Protein AF-J2VIJ3-F1 (afdb_monomer_lite)

pLDDT: mean 86.77, std 16.5, range [41.0, 98.06]

Sequence (72 aa):
MKHKSAMWQTYQYQGHEVVIIQQWQDPFGKSMVRIAANLDGGLIADGMLEEKFLSEAIFLGQMTLEIVEGAN

Foldseek 3Di:
DDQPDDFQWWWQAPNFIKGFHDWDADPVRFIKTKIWGQDPNDIDIDIDGSVVRVVGIGGPGGDPPPVPPDDD

Structure (mmCIF, N/CA/C/O backbone):
data_AF-J2VIJ3-F1
#
_entry.id   AF-J2VIJ3-F1
#
loop_
_atom_site.group_PDB
_atom_site.id
_atom_site.type_symbol
_atom_site.label_atom_id
_atom_site.label_alt_id
_atom_site.label_comp_id
_atom_site.label_asym_id
_atom_site.label_entity_id
_atom_site.label_seq_id
_atom_site.pdbx_PDB_ins_code
_atom_site.Cartn_x
_atom_site.Cartn_y
_atom_site.Cartn_z
_atom_site.occupancy
_atom_site.B_iso_or_equiv
_atom_site.auth_seq_id
_atom_site.auth_comp_id
_atom_site.auth_asym_id
_atom_site.auth_atom_id
_atom_site.pdbx_PDB_model_num
ATOM 1 N N . MET A 1 1 ? -6.331 -3.666 16.437 1.00 60.56 1 MET A N 1
ATOM 2 C CA . MET A 1 1 ? -6.352 -4.816 15.497 1.00 60.56 1 MET A CA 1
ATOM 3 C C . MET A 1 1 ? -4.963 -4.987 14.894 1.00 60.56 1 MET A C 1
ATOM 5 O O . MET A 1 1 ? -4.209 -4.024 14.886 1.00 60.56 1 MET A O 1
ATOM 9 N N . LYS A 1 2 ? -4.596 -6.194 14.446 1.00 81.75 2 LYS A N 1
ATOM 10 C CA . LYS A 1 2 ? -3.327 -6.442 13.738 1.00 81.75 2 LYS A CA 1
ATOM 11 C C . LYS A 1 2 ? -3.498 -6.060 12.261 1.00 81.75 2 LYS A C 1
ATOM 13 O O . LYS A 1 2 ? -4.558 -6.339 11.704 1.00 81.75 2 LYS A O 1
ATOM 18 N N . HIS A 1 3 ? -2.489 -5.434 11.657 1.00 84.50 3 HIS A N 1
ATOM 19 C CA . HIS A 1 3 ? -2.441 -5.208 10.209 1.00 84.50 3 HIS A CA 1
ATOM 20 C C . HIS A 1 3 ? -2.583 -6.537 9.450 1.00 84.50 3 HIS A C 1
ATOM 22 O O . HIS A 1 3 ? -2.079 -7.569 9.907 1.00 84.50 3 HIS A O 1
ATOM 28 N N . LYS A 1 4 ? -3.300 -6.516 8.321 1.00 90.81 4 LYS A N 1
ATOM 29 C CA . LYS A 1 4 ? -3.434 -7.672 7.410 1.00 90.81 4 LYS A CA 1
ATOM 30 C C . LYS A 1 4 ? -2.271 -7.757 6.421 1.00 90.81 4 LYS A C 1
ATOM 32 O O . LYS A 1 4 ? -1.997 -8.830 5.893 1.00 90.81 4 LYS A O 1
ATOM 37 N N . SER A 1 5 ? -1.606 -6.633 6.193 1.00 91.88 5 SER A N 1
ATOM 38 C CA . SER A 1 5 ? -0.392 -6.515 5.396 1.00 91.88 5 SER A CA 1
ATOM 39 C C . SER A 1 5 ? 0.853 -6.442 6.286 1.00 91.88 5 SER A C 1
ATOM 41 O O . SER A 1 5 ? 0.758 -6.291 7.508 1.00 91.88 5 SER A O 1
ATOM 43 N N . ALA A 1 6 ? 2.033 -6.510 5.680 1.00 93.19 6 ALA A N 1
ATOM 44 C CA . ALA A 1 6 ? 3.315 -6.303 6.343 1.00 93.19 6 ALA A CA 1
ATOM 45 C C . ALA A 1 6 ? 4.149 -5.245 5.611 1.00 93.19 6 ALA A C 1
ATOM 47 O O . ALA A 1 6 ? 4.037 -5.062 4.398 1.00 93.19 6 ALA A O 1
ATOM 48 N N . MET A 1 7 ? 5.012 -4.568 6.367 1.00 94.81 7 MET A N 1
ATOM 49 C CA . MET A 1 7 ? 6.041 -3.684 5.823 1.00 94.81 7 MET A CA 1
ATOM 50 C C . MET A 1 7 ? 6.867 -4.406 4.755 1.00 94.81 7 MET A C 1
ATOM 52 O O . MET A 1 7 ? 7.153 -5.597 4.885 1.00 94.81 7 MET A O 1
ATOM 56 N N . TRP A 1 8 ? 7.258 -3.668 3.719 1.00 93.69 8 TRP A N 1
A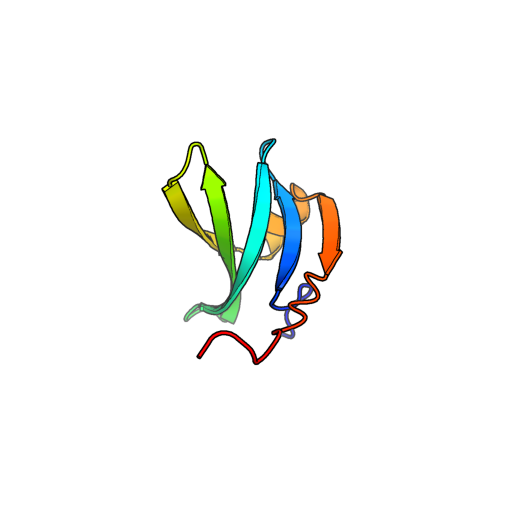TOM 57 C CA . TRP A 1 8 ? 8.059 -4.139 2.586 1.00 93.69 8 TRP A CA 1
ATOM 58 C C . TRP A 1 8 ? 7.382 -5.183 1.694 1.00 93.69 8 TRP A C 1
ATOM 60 O O . TRP A 1 8 ? 8.011 -5.707 0.779 1.00 93.69 8 TRP A O 1
ATOM 70 N N . GLN A 1 9 ? 6.098 -5.476 1.898 1.00 95.31 9 GLN A N 1
ATOM 71 C CA . GLN A 1 9 ? 5.326 -6.216 0.906 1.00 95.31 9 GLN A CA 1
ATOM 72 C C . GLN A 1 9 ? 5.079 -5.357 -0.334 1.00 95.31 9 GLN A C 1
ATOM 74 O O . GLN A 1 9 ? 4.772 -4.165 -0.219 1.00 95.31 9 GLN A O 1
ATOM 79 N N . THR A 1 10 ? 5.203 -5.983 -1.500 1.00 95.00 10 THR A N 1
ATOM 80 C CA . THR A 1 10 ? 4.978 -5.372 -2.806 1.00 95.00 10 THR A CA 1
ATOM 81 C C . THR A 1 10 ? 3.629 -5.787 -3.370 1.00 95.00 10 THR A C 1
ATOM 83 O O . THR A 1 10 ? 3.164 -6.921 -3.205 1.00 95.00 10 THR A O 1
ATOM 86 N N . TYR A 1 11 ? 2.980 -4.839 -4.033 1.00 96.06 11 TYR A N 1
ATOM 87 C CA . TYR A 1 11 ? 1.650 -4.994 -4.595 1.00 96.06 11 TYR A CA 1
ATOM 88 C C . TYR A 1 11 ? 1.554 -4.298 -5.948 1.00 96.06 11 TYR A C 1
ATOM 90 O O . TYR A 1 11 ? 2.204 -3.283 -6.178 1.00 96.06 11 TYR A O 1
ATOM 98 N N . GLN A 1 12 ? 0.670 -4.790 -6.809 1.00 95.81 12 GLN A N 1
ATOM 99 C CA . GLN A 1 12 ? 0.163 -4.032 -7.941 1.00 95.81 12 GLN A CA 1
ATOM 100 C C . GLN A 1 12 ? -1.032 -3.206 -7.460 1.00 95.81 12 GLN A C 1
ATOM 102 O O . GLN A 1 12 ? -2.018 -3.772 -6.990 1.00 95.81 12 GLN A O 1
ATOM 107 N N . TYR A 1 13 ? -0.974 -1.885 -7.596 1.00 94.81 13 TYR A N 1
ATOM 108 C CA . TYR A 1 13 ? -2.062 -0.977 -7.237 1.00 94.81 13 TYR A CA 1
ATOM 109 C C . TYR A 1 13 ? -2.187 0.121 -8.296 1.00 94.81 13 TYR A C 1
ATOM 111 O O . TYR A 1 13 ? -1.197 0.747 -8.665 1.00 94.81 13 TYR A O 1
ATOM 119 N N . GLN A 1 14 ? -3.395 0.317 -8.835 1.00 92.56 14 GLN A N 1
ATOM 120 C CA . GLN A 1 14 ? -3.683 1.292 -9.904 1.00 92.56 14 GLN A CA 1
ATOM 121 C C . GLN A 1 14 ? -2.735 1.218 -11.120 1.00 92.56 14 GLN A C 1
ATOM 123 O O . GLN A 1 14 ? -2.394 2.230 -11.718 1.00 92.56 14 GLN A O 1
ATOM 128 N N . GLY A 1 15 ? -2.292 0.014 -11.498 1.00 90.62 15 GLY A N 1
ATOM 129 C CA . GLY A 1 15 ? -1.377 -0.171 -12.633 1.00 90.62 15 GLY A CA 1
ATOM 130 C C . GLY A 1 15 ? 0.102 0.083 -12.321 1.00 90.62 15 GLY A C 1
ATOM 131 O O . GLY A 1 15 ? 0.932 -0.051 -13.215 1.00 90.62 15 GLY A O 1
ATOM 132 N N . HIS A 1 16 ? 0.457 0.332 -11.056 1.00 91.69 16 HIS A N 1
ATOM 133 C CA . HIS A 1 16 ? 1.840 0.530 -10.612 1.00 91.69 16 HIS A CA 1
ATOM 134 C C . HIS A 1 16 ? 2.269 -0.496 -9.559 1.00 91.69 16 HIS A C 1
ATOM 136 O O . HIS A 1 16 ? 1.445 -0.961 -8.770 1.00 91.69 16 HIS A O 1
ATOM 142 N N . GLU A 1 17 ? 3.554 -0.855 -9.554 1.00 93.88 17 GLU A N 1
ATOM 143 C CA . GLU A 1 17 ? 4.151 -1.624 -8.462 1.00 93.88 17 GLU A CA 1
ATOM 144 C C . GLU A 1 17 ? 4.434 -0.682 -7.290 1.00 93.88 17 GLU A C 1
ATOM 146 O O . GLU A 1 17 ? 5.080 0.358 -7.444 1.00 93.88 17 GLU A O 1
ATOM 151 N N . VAL A 1 18 ? 3.913 -1.038 -6.121 1.00 95.06 18 VAL A N 1
ATOM 152 C CA . VAL A 1 18 ? 4.020 -0.246 -4.900 1.00 95.06 18 VAL A CA 1
ATOM 153 C C . VAL A 1 18 ? 4.516 -1.108 -3.751 1.00 95.06 18 VAL A C 1
ATOM 155 O O . VAL A 1 18 ? 4.221 -2.300 -3.680 1.00 95.06 18 VAL A O 1
ATOM 158 N N . VAL A 1 19 ? 5.226 -0.497 -2.810 1.00 95.44 19 VAL A N 1
ATOM 159 C CA . VAL A 1 19 ? 5.716 -1.148 -1.590 1.00 95.44 19 VAL A CA 1
ATOM 160 C C . VAL A 1 19 ? 5.124 -0.480 -0.357 1.00 95.44 19 VAL A C 1
ATOM 162 O O . VAL A 1 19 ? 5.048 0.747 -0.286 1.00 95.44 19 VAL A O 1
ATOM 165 N N . ILE A 1 20 ? 4.709 -1.269 0.635 1.00 95.56 20 ILE A N 1
ATOM 166 C CA . ILE A 1 20 ? 4.282 -0.733 1.934 1.00 95.56 20 ILE A CA 1
ATOM 167 C C . ILE A 1 20 ? 5.515 -0.27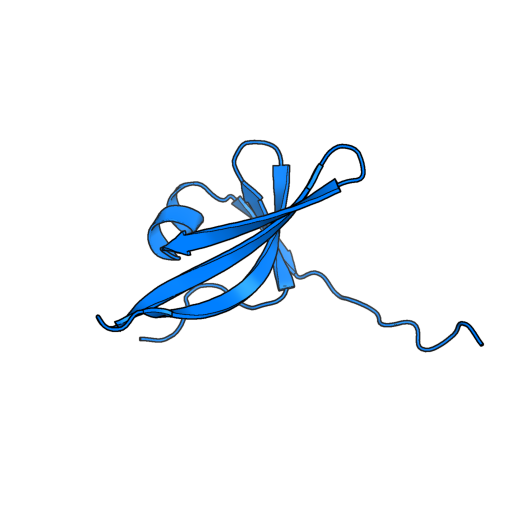1 2.713 1.00 95.56 20 ILE A C 1
ATOM 169 O O . ILE A 1 20 ? 6.339 -1.086 3.123 1.00 95.56 20 ILE A O 1
ATOM 173 N N . ILE A 1 21 ? 5.616 1.033 2.961 1.00 95.06 21 ILE A N 1
ATOM 174 C CA . ILE A 1 21 ? 6.749 1.667 3.658 1.00 95.06 21 ILE A CA 1
ATOM 175 C C . ILE A 1 21 ? 6.403 2.166 5.060 1.00 95.06 21 ILE A C 1
ATOM 177 O O . ILE A 1 21 ? 7.287 2.601 5.793 1.00 95.06 21 ILE A O 1
ATOM 181 N N . GLN A 1 22 ? 5.125 2.154 5.440 1.00 96.06 22 GLN A N 1
ATOM 182 C CA . GLN A 1 22 ? 4.694 2.500 6.791 1.00 96.06 22 GLN A CA 1
ATOM 183 C C . GLN A 1 22 ? 3.345 1.858 7.108 1.00 96.06 22 GLN A C 1
ATOM 185 O O . GLN A 1 22 ? 2.490 1.725 6.233 1.00 96.06 22 GLN A O 1
ATOM 190 N N . GLN A 1 23 ? 3.135 1.534 8.380 1.00 97.06 23 GLN A N 1
ATOM 191 C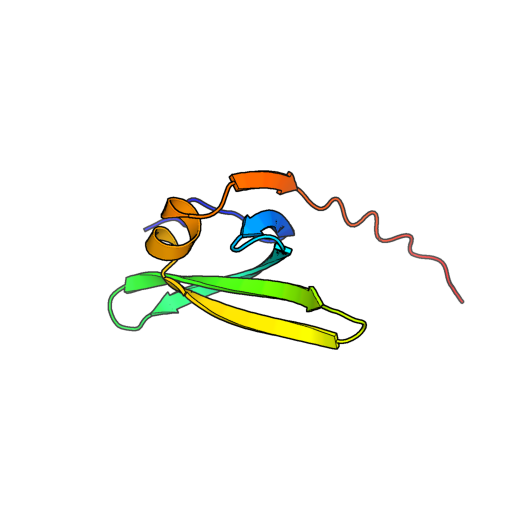 CA . GLN A 1 23 ? 1.866 1.066 8.930 1.00 97.06 23 GLN A CA 1
ATOM 192 C C . GLN A 1 23 ? 1.596 1.797 10.248 1.00 97.06 23 GLN A C 1
ATOM 194 O O . GLN A 1 23 ? 2.519 2.007 11.037 1.00 97.06 23 GLN A O 1
ATOM 199 N N . TRP A 1 24 ? 0.357 2.225 10.480 1.00 96.69 24 TRP A N 1
ATOM 200 C CA . TRP A 1 24 ? -0.055 2.840 11.746 1.00 96.69 24 TRP A CA 1
ATOM 201 C C . TRP A 1 24 ? -1.556 2.661 11.988 1.00 96.69 24 TRP A C 1
ATOM 203 O O . TRP A 1 24 ? -2.292 2.216 11.109 1.00 96.69 24 TRP A O 1
ATOM 213 N N . GLN A 1 25 ? -2.014 3.023 13.187 1.00 96.38 25 GLN A N 1
ATOM 214 C CA . GLN A 1 25 ? -3.437 3.185 13.481 1.00 96.38 25 GLN A CA 1
ATOM 215 C C . GLN A 1 25 ? -3.774 4.670 13.559 1.00 96.38 25 GLN A C 1
ATOM 217 O O . GLN A 1 25 ? -3.034 5.444 14.169 1.00 96.38 25 GLN A O 1
ATOM 222 N N . ASP A 1 26 ? -4.878 5.072 12.936 1.00 94.56 26 ASP A N 1
ATOM 223 C CA . ASP A 1 26 ? -5.421 6.416 13.121 1.00 94.56 26 ASP A CA 1
ATOM 224 C C . ASP A 1 26 ? -5.982 6.602 14.557 1.00 94.56 26 ASP A C 1
ATOM 226 O O . ASP A 1 26 ? -6.100 5.629 15.311 1.00 94.56 26 ASP A O 1
ATOM 230 N N . PRO A 1 27 ? -6.357 7.830 14.971 1.00 95.81 27 PRO A N 1
ATOM 231 C CA . PRO A 1 27 ? -6.928 8.081 16.300 1.00 95.81 27 PRO A CA 1
ATOM 232 C C . PRO A 1 27 ? -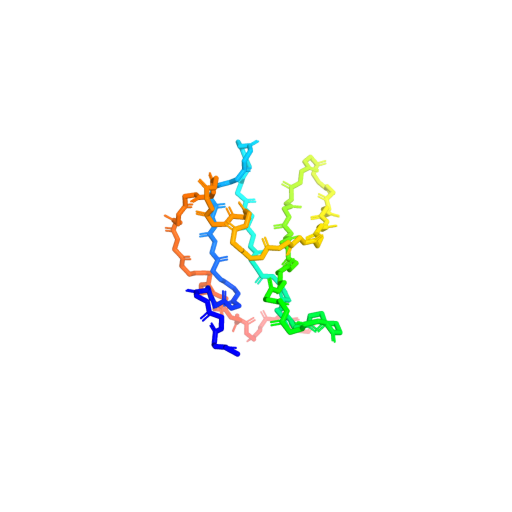8.231 7.325 16.608 1.00 95.81 27 PRO A C 1
ATOM 234 O O . PRO A 1 27 ? -8.641 7.261 17.764 1.00 95.81 27 PRO A O 1
ATOM 237 N N . PHE A 1 28 ? -8.888 6.760 15.594 1.00 94.31 28 PHE A N 1
ATOM 238 C CA . PHE A 1 28 ? -10.115 5.976 15.716 1.00 94.31 28 PHE A CA 1
ATOM 239 C C . PHE A 1 28 ? -9.846 4.462 15.684 1.00 94.31 28 PHE A C 1
ATOM 241 O O . PHE A 1 28 ? -10.787 3.667 15.691 1.00 94.31 28 PHE A O 1
ATOM 248 N N . GLY A 1 29 ? -8.573 4.049 15.663 1.00 93.56 29 GLY A N 1
ATOM 249 C CA . GLY A 1 29 ? -8.146 2.652 15.665 1.00 93.56 29 GLY A CA 1
ATOM 250 C C . GLY A 1 29 ? -8.195 1.964 14.299 1.00 93.56 29 GLY A C 1
ATOM 251 O O . GLY A 1 29 ? -8.083 0.736 14.243 1.00 93.56 29 GLY A O 1
ATOM 252 N N . LYS A 1 30 ? -8.362 2.706 13.196 1.00 95.19 30 LYS A N 1
ATOM 253 C CA . LYS A 1 30 ? -8.351 2.134 11.843 1.00 95.19 30 LYS A CA 1
ATOM 254 C C . LYS A 1 30 ? -6.922 1.891 11.375 1.00 95.19 30 LYS A C 1
ATOM 256 O O . LYS A 1 30 ? -6.065 2.764 11.497 1.00 95.19 30 LYS A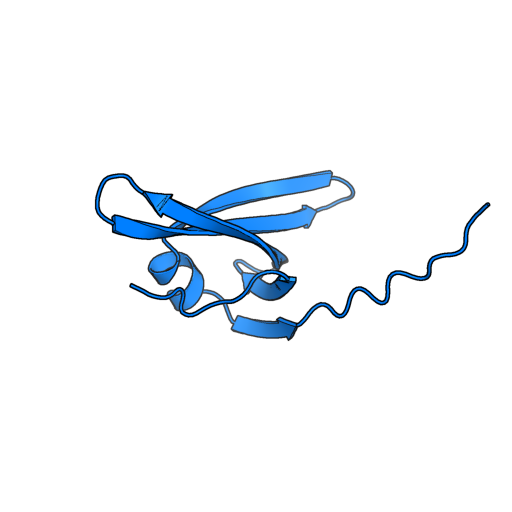 O 1
ATOM 261 N N . SER A 1 31 ? -6.685 0.714 10.798 1.00 97.31 31 SER A N 1
ATOM 262 C CA . SER A 1 31 ? -5.405 0.365 10.183 1.00 97.31 31 SER A CA 1
ATOM 263 C C . SER A 1 31 ? -5.156 1.206 8.933 1.00 97.31 31 SER A C 1
ATOM 265 O O . SER A 1 31 ? -5.959 1.206 7.998 1.00 97.31 31 SER A O 1
ATOM 267 N N . MET A 1 32 ? -4.012 1.874 8.903 1.00 98.06 32 MET A N 1
ATOM 268 C CA . MET A 1 32 ? -3.539 2.697 7.799 1.00 98.06 32 MET A CA 1
ATOM 269 C C . MET A 1 32 ? -2.222 2.148 7.252 1.00 98.06 32 MET A C 1
ATOM 271 O O . MET A 1 32 ? -1.416 1.578 7.995 1.00 98.06 32 MET A O 1
ATOM 275 N N . VAL A 1 33 ? -1.992 2.352 5.959 1.00 97.69 33 VAL A N 1
ATOM 276 C CA . VAL A 1 33 ? -0.740 2.028 5.269 1.00 97.69 33 VAL A CA 1
ATOM 277 C C . VAL A 1 33 ? -0.242 3.245 4.504 1.00 97.69 33 VAL A C 1
ATOM 279 O O . VAL A 1 33 ? -1.039 4.045 4.012 1.00 97.69 33 VAL A O 1
ATOM 282 N N . ARG A 1 34 ? 1.079 3.378 4.382 1.00 97.69 34 ARG A N 1
ATOM 283 C CA . ARG A 1 34 ? 1.714 4.275 3.416 1.00 97.69 34 ARG A CA 1
ATOM 284 C C . ARG A 1 34 ? 2.418 3.414 2.394 1.00 97.69 34 ARG A C 1
ATOM 286 O O . ARG A 1 34 ? 3.264 2.598 2.762 1.00 97.69 34 ARG A O 1
ATOM 293 N N . ILE A 1 35 ? 2.061 3.609 1.137 1.00 95.88 35 ILE A N 1
ATOM 294 C CA . ILE A 1 35 ? 2.679 2.933 0.004 1.00 95.88 35 ILE A CA 1
ATOM 295 C C . ILE A 1 35 ? 3.592 3.904 -0.726 1.00 95.88 35 ILE A C 1
ATOM 297 O O . ILE A 1 35 ? 3.336 5.107 -0.718 1.00 95.88 35 ILE A O 1
ATOM 301 N N . ALA A 1 36 ? 4.643 3.386 -1.344 1.00 95.00 36 ALA A N 1
ATOM 302 C CA . ALA A 1 36 ? 5.502 4.152 -2.229 1.00 95.00 36 ALA A CA 1
ATOM 303 C C . ALA A 1 36 ? 5.659 3.450 -3.577 1.00 95.00 36 ALA A C 1
ATOM 305 O O . ALA A 1 36 ? 5.699 2.223 -3.634 1.00 95.00 36 ALA A O 1
ATOM 306 N N . ALA A 1 37 ? 5.759 4.242 -4.639 1.00 92.31 37 ALA A N 1
ATOM 307 C CA . ALA A 1 37 ? 5.977 3.795 -6.007 1.00 92.31 37 ALA A CA 1
ATOM 308 C C . ALA A 1 37 ? 7.063 4.659 -6.654 1.00 92.31 37 ALA A C 1
ATOM 310 O O . ALA A 1 37 ? 7.152 5.857 -6.370 1.00 92.31 37 ALA A O 1
ATOM 311 N N . ASN A 1 38 ? 7.868 4.069 -7.535 1.00 88.12 38 ASN A N 1
ATOM 312 C CA . ASN A 1 38 ? 8.764 4.829 -8.402 1.00 88.12 38 ASN A CA 1
ATOM 313 C C . ASN A 1 38 ? 8.059 5.066 -9.740 1.00 88.12 38 ASN A C 1
ATOM 315 O O . ASN A 1 38 ? 7.806 4.118 -10.482 1.00 88.12 38 ASN A O 1
ATOM 319 N N . LEU A 1 39 ? 7.712 6.320 -10.015 1.00 85.00 39 LEU A N 1
ATOM 320 C CA . LEU A 1 39 ? 6.997 6.741 -11.213 1.00 85.00 39 LEU A CA 1
ATOM 321 C C . LEU A 1 39 ? 7.867 7.732 -11.975 1.00 85.00 39 LEU A C 1
ATOM 323 O O . LEU A 1 39 ? 8.167 8.809 -11.466 1.00 85.00 39 LEU A O 1
ATOM 327 N N . ASP A 1 40 ? 8.302 7.341 -13.173 1.00 80.81 40 ASP A N 1
ATOM 328 C CA . ASP A 1 40 ? 9.094 8.174 -14.087 1.00 80.81 40 ASP A CA 1
ATOM 329 C C . ASP A 1 40 ? 10.327 8.839 -13.433 1.00 80.81 40 ASP A C 1
ATOM 331 O O . ASP A 1 40 ? 10.695 9.970 -13.745 1.00 80.81 40 ASP A O 1
ATOM 335 N N . GLY A 1 41 ? 10.981 8.130 -12.502 1.00 79.38 41 GLY A N 1
ATOM 336 C CA . GLY A 1 41 ? 12.160 8.615 -11.774 1.00 79.38 41 GLY A CA 1
ATOM 337 C C . GLY A 1 41 ? 11.850 9.448 -10.524 1.00 79.38 41 GLY A C 1
ATOM 338 O O . GLY A 1 41 ? 12.776 9.922 -9.866 1.00 79.38 41 GLY A O 1
ATOM 339 N N . GLY A 1 42 ? 10.573 9.613 -10.172 1.00 78.38 42 GLY A N 1
ATOM 340 C CA . GLY A 1 42 ? 10.111 10.237 -8.936 1.00 78.38 42 GLY A CA 1
ATOM 341 C C . GLY A 1 42 ? 9.559 9.216 -7.941 1.00 78.38 42 GLY A C 1
ATOM 342 O O . GLY A 1 42 ? 8.747 8.361 -8.289 1.00 78.38 42 GLY A O 1
ATOM 343 N N . LEU A 1 43 ? 9.962 9.326 -6.673 1.00 85.56 43 LEU A N 1
ATOM 344 C CA . LEU A 1 43 ? 9.345 8.562 -5.589 1.00 85.56 43 LEU A CA 1
ATOM 345 C C . LEU A 1 43 ? 8.055 9.262 -5.150 1.00 85.56 43 LEU A C 1
ATOM 347 O O . LEU A 1 43 ? 8.104 10.362 -4.598 1.00 85.56 43 LEU A O 1
ATOM 351 N N . ILE A 1 44 ? 6.912 8.614 -5.361 1.00 89.69 44 ILE A N 1
ATOM 352 C CA . ILE A 1 44 ? 5.617 9.082 -4.859 1.00 89.69 44 ILE A CA 1
ATOM 353 C C . ILE A 1 44 ? 5.214 8.198 -3.684 1.00 89.69 44 ILE A C 1
ATOM 355 O O . ILE A 1 44 ? 5.355 6.979 -3.755 1.00 89.69 44 ILE A O 1
ATOM 359 N N . ALA A 1 45 ? 4.720 8.804 -2.604 1.00 92.38 45 ALA A N 1
ATOM 360 C CA . ALA A 1 45 ? 4.204 8.080 -1.452 1.00 92.38 45 ALA A CA 1
ATOM 361 C C . ALA A 1 45 ? 2.840 8.623 -1.026 1.00 92.38 45 ALA A C 1
ATOM 363 O O . ALA A 1 45 ? 2.668 9.836 -0.911 1.00 92.38 45 ALA A O 1
ATOM 364 N N . ASP A 1 46 ? 1.899 7.724 -0.744 1.00 94.94 46 ASP A N 1
ATOM 365 C CA . ASP A 1 46 ? 0.545 8.080 -0.318 1.00 94.94 46 ASP A CA 1
ATOM 366 C C . ASP A 1 46 ? 0.077 7.223 0.862 1.00 94.94 46 ASP A C 1
ATOM 368 O O . ASP A 1 46 ? 0.461 6.059 0.998 1.00 94.94 46 ASP A O 1
ATOM 372 N N . GLY A 1 47 ? -0.714 7.830 1.749 1.00 96.75 47 GLY A N 1
ATOM 373 C CA . GLY A 1 47 ? -1.238 7.219 2.967 1.00 96.75 47 GLY A CA 1
ATOM 374 C C . GLY A 1 47 ? -2.743 6.989 2.887 1.00 96.75 47 GLY A C 1
ATOM 375 O O . GLY A 1 47 ? -3.504 7.927 2.674 1.00 96.75 47 GLY A O 1
ATOM 376 N N . MET A 1 48 ? -3.195 5.760 3.127 1.00 97.31 48 MET A N 1
ATOM 377 C CA . MET A 1 48 ? -4.612 5.403 3.025 1.00 97.31 48 MET A CA 1
ATOM 378 C C . MET A 1 48 ? -5.017 4.288 3.991 1.00 97.31 48 MET A C 1
ATOM 380 O O . MET A 1 48 ? -4.178 3.667 4.643 1.00 97.31 48 MET A O 1
ATOM 384 N N . LEU A 1 49 ? -6.325 4.037 4.087 1.00 97.31 49 LEU A N 1
ATOM 385 C CA . LEU A 1 49 ? -6.864 2.913 4.851 1.00 97.31 49 LEU A CA 1
ATOM 386 C C . LEU A 1 49 ? -6.342 1.595 4.279 1.00 97.31 49 LEU A C 1
ATOM 388 O O . LEU A 1 49 ? -6.458 1.354 3.078 1.00 97.31 49 LEU A O 1
ATOM 392 N N . GLU A 1 50 ? -5.839 0.727 5.155 1.00 97.12 50 GLU A N 1
ATOM 393 C CA . GLU A 1 50 ? -5.323 -0.591 4.775 1.00 97.12 50 GLU A CA 1
ATOM 394 C C . GLU A 1 50 ? -6.384 -1.402 4.027 1.00 97.12 50 GLU A C 1
ATOM 396 O O . GLU A 1 50 ? -6.101 -2.013 3.005 1.00 97.12 50 GLU A O 1
ATOM 401 N N . GLU A 1 51 ? -7.623 -1.384 4.511 1.00 96.50 51 GLU A N 1
ATOM 402 C CA . GLU A 1 51 ? -8.715 -2.137 3.898 1.00 96.50 51 GLU A CA 1
ATOM 403 C C . GLU A 1 51 ? -9.059 -1.633 2.495 1.00 96.50 51 GLU A C 1
ATOM 405 O O . GLU A 1 51 ? -9.274 -2.441 1.595 1.00 96.50 51 GLU A O 1
ATOM 410 N N . LYS A 1 52 ? -9.048 -0.307 2.293 1.00 96.25 52 LYS A N 1
ATOM 411 C CA . LYS A 1 52 ? -9.256 0.285 0.968 1.00 96.25 52 LYS A CA 1
ATOM 412 C C . LYS A 1 52 ? -8.152 -0.172 0.019 1.00 96.25 52 LYS A C 1
ATOM 414 O O . LYS A 1 52 ? -8.453 -0.714 -1.038 1.00 96.25 52 LYS A O 1
ATOM 419 N N . PHE A 1 53 ? -6.897 -0.023 0.436 1.00 96.75 53 PHE A N 1
ATOM 420 C CA . PHE A 1 53 ? -5.747 -0.471 -0.341 1.00 96.75 53 PHE A CA 1
ATOM 421 C C . PHE A 1 53 ? -5.859 -1.955 -0.723 1.00 96.75 53 PHE A C 1
ATOM 423 O O . PHE A 1 53 ? -5.810 -2.291 -1.901 1.00 96.75 53 PHE A O 1
ATOM 430 N N . LEU A 1 54 ? -6.094 -2.840 0.250 1.00 96.12 54 LEU A N 1
ATOM 431 C CA . LEU A 1 54 ? -6.153 -4.289 0.025 1.00 96.12 54 LEU A CA 1
ATOM 432 C C . LEU A 1 54 ? -7.367 -4.752 -0.793 1.00 96.12 54 LEU A C 1
ATOM 434 O O . LEU A 1 54 ? -7.345 -5.864 -1.309 1.00 96.12 54 LEU A O 1
ATOM 438 N N . SER A 1 55 ? -8.421 -3.940 -0.908 1.00 97.12 55 SER A N 1
ATOM 439 C CA . SER A 1 55 ? -9.569 -4.261 -1.768 1.00 97.12 55 SER A CA 1
ATOM 440 C C . SER A 1 55 ? -9.265 -4.121 -3.264 1.00 97.12 55 SER A C 1
ATOM 442 O O . SER A 1 55 ? -9.915 -4.766 -4.083 1.00 97.12 55 SER A O 1
ATOM 444 N N . GLU A 1 56 ? -8.267 -3.305 -3.610 1.00 96.56 56 GLU A N 1
ATOM 445 C CA . GLU A 1 56 ? -7.879 -2.992 -4.991 1.00 96.56 56 GLU A CA 1
ATOM 446 C C . GLU A 1 56 ? -6.496 -3.560 -5.353 1.00 96.56 56 GLU A C 1
ATOM 448 O O . GLU A 1 56 ? -6.210 -3.814 -6.523 1.00 96.56 56 GLU A O 1
ATOM 453 N N . ALA A 1 57 ? -5.620 -3.736 -4.362 1.00 96.75 57 ALA A N 1
ATOM 454 C CA . ALA A 1 57 ? -4.244 -4.160 -4.559 1.00 96.75 57 ALA A CA 1
ATOM 455 C C . ALA A 1 57 ? -4.115 -5.676 -4.775 1.00 96.75 57 ALA A C 1
ATOM 457 O O . ALA A 1 57 ? -4.755 -6.481 -4.099 1.00 96.75 57 ALA A O 1
ATOM 458 N N . ILE A 1 58 ? -3.207 -6.075 -5.667 1.00 96.75 58 ILE A N 1
ATOM 459 C CA . ILE A 1 58 ? -2.848 -7.479 -5.902 1.00 96.75 58 ILE A CA 1
ATOM 460 C C . ILE A 1 58 ? -1.479 -7.731 -5.282 1.00 96.75 58 ILE A C 1
ATOM 462 O O . ILE A 1 58 ? -0.516 -7.056 -5.629 1.00 96.75 58 ILE A O 1
ATOM 466 N N . PHE A 1 59 ? -1.381 -8.694 -4.368 1.00 96.00 59 PHE A N 1
ATOM 467 C CA . PHE A 1 59 ? -0.107 -9.064 -3.750 1.00 96.00 59 PHE A CA 1
ATOM 468 C C . PHE A 1 59 ? 0.855 -9.641 -4.794 1.00 96.00 59 PHE A C 1
ATOM 470 O O . PHE A 1 59 ? 0.515 -10.606 -5.478 1.00 96.00 59 PHE A O 1
ATOM 477 N N . LEU A 1 60 ? 2.048 -9.055 -4.899 1.00 94.56 60 LEU A N 1
ATOM 478 C CA . LEU A 1 60 ? 3.100 -9.512 -5.812 1.00 94.56 60 LEU A CA 1
ATOM 479 C C . LEU A 1 60 ? 4.181 -10.297 -5.073 1.00 94.56 60 LEU A C 1
ATOM 481 O O . LEU A 1 60 ? 4.729 -11.255 -5.613 1.00 94.56 60 LEU A O 1
ATOM 485 N N . GLY A 1 61 ? 4.470 -9.923 -3.827 1.00 92.25 61 GLY A N 1
ATOM 486 C CA . GLY A 1 61 ? 5.469 -10.604 -3.026 1.00 92.25 61 GLY A CA 1
ATOM 487 C C . GLY A 1 61 ? 5.945 -9.781 -1.842 1.00 92.25 61 GLY A C 1
ATOM 488 O O . GLY A 1 61 ? 5.316 -8.820 -1.399 1.00 92.25 61 GLY A O 1
ATOM 489 N N . GLN A 1 62 ? 7.087 -10.183 -1.305 1.00 84.94 62 GLN A N 1
ATOM 490 C CA . GLN A 1 62 ? 7.792 -9.424 -0.290 1.00 84.94 62 GLN A CA 1
ATOM 491 C C . GLN A 1 62 ? 9.100 -8.938 -0.890 1.00 84.94 62 GLN A C 1
ATOM 493 O O . GLN A 1 62 ? 9.856 -9.735 -1.443 1.00 84.94 62 GLN A O 1
ATOM 498 N N . MET A 1 63 ? 9.367 -7.639 -0.775 1.00 71.69 63 MET A N 1
ATOM 499 C CA . MET A 1 63 ? 10.661 -7.090 -1.140 1.00 71.69 63 MET A CA 1
ATOM 500 C C . MET A 1 63 ? 11.683 -7.630 -0.140 1.00 71.69 63 MET A C 1
ATOM 502 O O . MET A 1 63 ? 11.770 -7.177 1.003 1.00 71.69 63 MET A O 1
ATOM 506 N N . THR A 1 64 ? 12.451 -8.634 -0.549 1.00 55.38 64 THR A N 1
ATOM 507 C CA . THR A 1 64 ? 13.725 -8.951 0.088 1.00 55.38 64 THR A CA 1
ATOM 508 C C . THR A 1 64 ? 14.696 -7.861 -0.328 1.00 55.38 64 THR A C 1
ATOM 510 O O . THR A 1 64 ? 15.341 -7.945 -1.368 1.00 55.38 64 THR A O 1
ATOM 513 N N . LEU A 1 65 ? 14.783 -6.805 0.479 1.00 51.72 65 LEU A N 1
ATOM 514 C CA . LEU A 1 65 ? 16.003 -6.013 0.524 1.00 51.72 65 LEU A CA 1
ATOM 515 C C . LEU A 1 65 ? 17.092 -6.945 1.066 1.00 51.72 65 LEU A C 1
ATOM 517 O O . LEU A 1 65 ? 17.309 -7.017 2.274 1.00 51.72 65 LEU A O 1
ATOM 521 N N . GLU A 1 66 ? 17.761 -7.688 0.183 1.00 44.47 66 GLU A N 1
ATOM 522 C CA . GLU A 1 66 ? 19.155 -8.030 0.436 1.00 44.47 66 GLU A CA 1
ATOM 523 C C . GLU A 1 66 ? 19.884 -6.688 0.486 1.00 44.47 66 GLU A C 1
ATOM 525 O O . GLU A 1 66 ? 20.256 -6.112 -0.536 1.00 44.47 66 GLU A O 1
ATOM 530 N N . ILE A 1 67 ? 19.990 -6.122 1.689 1.00 45.75 67 ILE A N 1
ATOM 531 C CA . ILE A 1 67 ? 20.9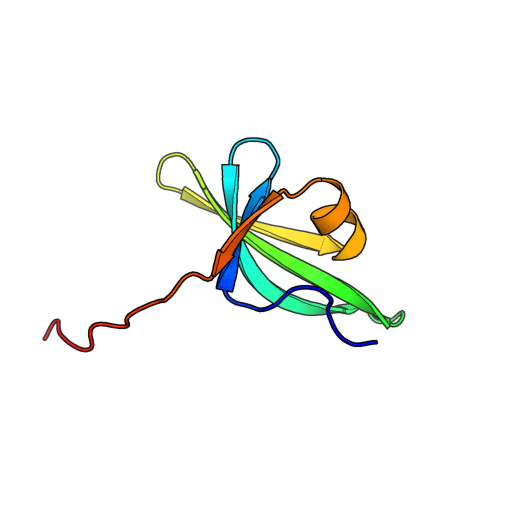26 -5.038 1.938 1.00 45.75 67 ILE A CA 1
ATOM 532 C C . ILE A 1 67 ? 22.294 -5.669 1.713 1.00 45.75 67 ILE A C 1
ATOM 534 O O . ILE A 1 67 ? 22.830 -6.349 2.584 1.00 45.75 67 ILE A O 1
ATOM 538 N N . VAL A 1 68 ? 22.838 -5.491 0.513 1.00 43.97 68 VAL A N 1
ATOM 539 C CA . VAL A 1 68 ? 24.259 -5.696 0.287 1.00 43.97 68 VAL A CA 1
ATOM 540 C C . VAL A 1 68 ? 24.942 -4.563 1.052 1.00 43.97 68 VAL A C 1
ATOM 542 O O . VAL A 1 68 ? 25.057 -3.444 0.554 1.00 43.97 68 VAL A O 1
ATOM 545 N N . GLU A 1 69 ? 25.319 -4.817 2.307 1.00 41.91 69 GLU A N 1
ATOM 546 C CA . GLU A 1 69 ? 26.307 -3.998 3.009 1.00 41.91 69 GLU A CA 1
ATOM 547 C C . GLU A 1 69 ? 27.599 -4.057 2.187 1.00 41.91 69 GLU A C 1
ATOM 549 O O . GLU A 1 69 ? 28.367 -5.013 2.275 1.00 41.91 69 GLU A O 1
ATOM 554 N N . GLY A 1 70 ? 27.812 -3.076 1.310 1.00 55.31 70 GLY A N 1
ATOM 555 C CA . GLY A 1 70 ? 28.991 -3.086 0.455 1.00 55.31 70 GLY A CA 1
ATOM 556 C C . GLY A 1 70 ? 28.974 -2.069 -0.673 1.00 55.31 70 GLY A C 1
ATOM 557 O O . GLY A 1 70 ? 28.949 -2.450 -1.838 1.00 55.31 70 GLY A O 1
ATOM 558 N N . ALA A 1 71 ? 29.069 -0.784 -0.340 1.00 41.53 71 ALA A N 1
ATOM 559 C CA . ALA A 1 71 ? 29.701 0.196 -1.220 1.00 41.53 71 ALA A CA 1
ATOM 560 C C . ALA A 1 71 ? 30.328 1.313 -0.368 1.00 41.53 71 ALA A C 1
ATOM 562 O O . ALA A 1 71 ? 29.661 2.295 -0.068 1.00 41.53 71 ALA A O 1
ATOM 563 N N . ASN A 1 72 ? 31.578 1.044 0.046 1.00 41.00 72 ASN A N 1
ATOM 564 C CA . ASN A 1 72 ? 32.645 1.923 0.570 1.00 41.00 72 ASN A CA 1
ATOM 565 C C . ASN A 1 72 ? 32.277 3.299 1.142 1.00 41.00 72 ASN A C 1
ATOM 567 O O . ASN A 1 72 ? 31.949 4.207 0.346 1.00 41.00 72 ASN A O 1
#

Secondary structure (DSSP, 8-state):
---SS-TTEEEEETTEEEEEEEEEE-TT--EEEEEEEEETTEEEEEEEEHHHHHHH-EEEEE----------

Radius of gyration: 13.33 Å; chains: 1; bounding box: 43×21×30 Å